Protein AF-A0A7J0E8I8-F1 (afdb_monomer)

Sequence (113 aa):
MMVDLSAFSDEKFDAKKWINAACEARHPEEAAEKHLVDLEMKLQMVSEEIAASLEEQSIAALLRVPRATRDVVRLRDDTLSLRSSVAAILLKLKKVIMQHLLVLMFGIYTILT

InterPro domains:
  IPR019335 Conserved oligomeric Golgi complex subunit 7 [PF10191] (4-96)
  IPR019335 Conserved oligomeric Golgi complex subunit 7 [PTHR21443] (3-96)

Secondary structure (DSSP, 8-state):
----GGGGG-TT--HHHHHHHHHHTS-TTS-HHHHHHHHHHHHHHHHHHHHHHHHHHHHHHHHHHHHHHHHHHHHHHHHHHHHHH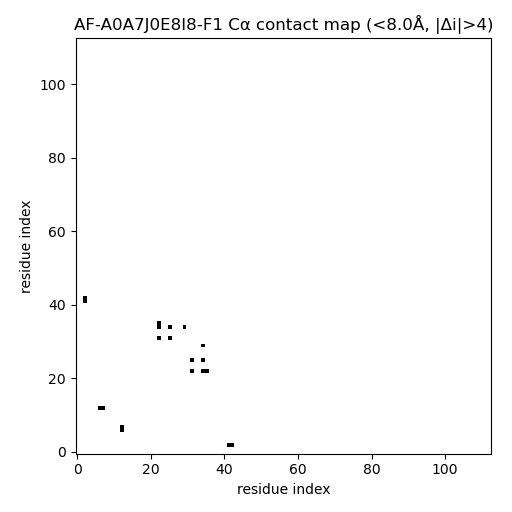HHHHHHHHHHHHHHHHHHHHHHHHHHH-

pLDDT: mean 89.64, std 8.85, range [48.38, 98.19]

Solvent-accessible surface area (backbone atoms only — not comparable to full-atom values): 6506 Å² total; per-residue (Å²): 131,82,81,74,63,69,58,77,72,42,96,80,60,52,66,67,62,51,52,50,52,58,60,66,72,48,61,92,89,56,57,67,66,60,55,50,53,54,47,50,54,50,51,50,54,49,52,52,50,52,52,51,52,50,51,53,51,49,56,50,44,68,58,46,51,62,51,53,53,50,52,52,54,50,53,50,52,52,50,52,52,49,52,52,52,52,51,52,51,53,52,51,51,52,50,54,52,52,53,51,51,50,54,53,52,54,53,52,52,65,75,76,107

Organism: NCBI:txid165716

Mean predicted aligned error: 10.36 Å

Structure (mmCIF, N/CA/C/O backbone):
data_AF-A0A7J0E8I8-F1
#
_entry.id   AF-A0A7J0E8I8-F1
#
loop_
_atom_site.group_PDB
_atom_site.id
_atom_site.type_symbol
_atom_site.label_atom_id
_atom_site.label_alt_id
_atom_site.label_comp_id
_atom_site.label_asym_id
_atom_site.label_entity_id
_atom_site.label_seq_id
_atom_site.pdbx_PDB_ins_code
_atom_site.Cartn_x
_atom_site.Cartn_y
_atom_site.Cartn_z
_atom_site.occupancy
_atom_site.B_iso_or_equiv
_atom_site.auth_seq_id
_atom_site.auth_comp_id
_atom_site.auth_asym_id
_atom_site.auth_atom_id
_atom_site.pdbx_PDB_model_num
ATOM 1 N N . MET A 1 1 ? -14.001 -14.587 22.084 1.00 48.38 1 MET A N 1
ATOM 2 C CA . MET A 1 1 ? -14.633 -14.080 20.848 1.00 48.38 1 MET A CA 1
ATOM 3 C C . MET A 1 1 ? -13.835 -12.885 20.355 1.00 48.38 1 MET A C 1
ATOM 5 O O . MET A 1 1 ? -13.604 -11.985 21.154 1.00 48.38 1 MET A O 1
ATOM 9 N N . MET A 1 2 ? -13.363 -12.910 19.104 1.00 53.34 2 MET A N 1
ATOM 10 C CA . MET A 1 2 ? -12.877 -11.701 18.422 1.00 53.34 2 MET A CA 1
ATOM 11 C C . MET A 1 2 ? -14.057 -10.743 18.262 1.00 53.34 2 MET A C 1
ATOM 13 O O . MET A 1 2 ? -15.156 -11.189 17.934 1.00 53.34 2 MET A O 1
ATOM 17 N N . VAL A 1 3 ? -13.839 -9.454 18.520 1.00 65.38 3 VAL A N 1
ATOM 18 C CA . VAL A 1 3 ? -14.822 -8.422 18.186 1.00 65.38 3 VAL A CA 1
ATOM 19 C C . VAL A 1 3 ? -14.912 -8.377 16.665 1.00 65.38 3 VAL A C 1
ATOM 21 O O . VAL A 1 3 ? -13.903 -8.168 15.995 1.00 65.38 3 VAL A O 1
ATOM 24 N N . ASP A 1 4 ? -16.100 -8.624 16.122 1.00 72.06 4 ASP A N 1
ATOM 25 C CA . ASP A 1 4 ? -16.330 -8.507 14.688 1.00 72.06 4 ASP A CA 1
ATOM 26 C C . ASP A 1 4 ? -16.352 -7.025 14.298 1.00 72.06 4 ASP A C 1
ATOM 28 O O . ASP A 1 4 ? -17.321 -6.305 14.550 1.00 72.06 4 ASP A O 1
ATOM 32 N N . LEU A 1 5 ? -15.242 -6.567 13.716 1.00 73.88 5 LEU A N 1
ATOM 33 C CA . LEU A 1 5 ? -15.065 -5.181 13.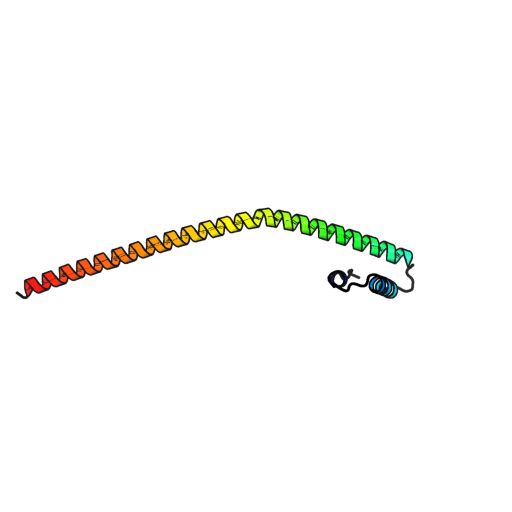292 1.00 73.88 5 LEU A CA 1
ATOM 34 C C . LEU A 1 5 ? -15.814 -4.860 11.991 1.00 73.88 5 LEU A C 1
ATOM 36 O O . LEU A 1 5 ? -15.975 -3.688 11.651 1.00 73.88 5 LEU A O 1
ATOM 40 N N . SER A 1 6 ? -16.307 -5.880 11.278 1.00 79.31 6 SER A N 1
ATOM 41 C CA . SER A 1 6 ? -17.044 -5.680 10.027 1.00 79.31 6 SER A CA 1
ATOM 42 C C . SER A 1 6 ? -18.354 -4.921 10.247 1.00 79.31 6 SER A C 1
ATOM 44 O O . SER A 1 6 ? -18.726 -4.092 9.418 1.00 79.31 6 SER A O 1
ATOM 46 N N . ALA A 1 7 ? -18.989 -5.105 11.410 1.00 79.69 7 ALA A N 1
ATOM 47 C CA . ALA A 1 7 ? -20.200 -4.388 11.794 1.00 79.69 7 ALA A CA 1
ATOM 48 C C . ALA A 1 7 ? -19.994 -2.863 11.856 1.00 79.69 7 ALA A C 1
ATOM 50 O O . ALA A 1 7 ? -20.888 -2.113 11.477 1.00 79.69 7 ALA A O 1
ATOM 51 N N . PHE A 1 8 ? -18.811 -2.395 12.271 1.00 82.88 8 PHE A N 1
ATOM 52 C CA . PHE A 1 8 ? -18.489 -0.962 12.352 1.00 82.88 8 PHE A CA 1
ATOM 53 C C . PHE A 1 8 ? -18.181 -0.332 10.989 1.00 82.88 8 PHE A C 1
ATOM 55 O O . PHE A 1 8 ? -18.069 0.887 10.890 1.00 82.88 8 PHE A O 1
ATOM 62 N N . SER A 1 9 ? -18.031 -1.149 9.943 1.00 82.62 9 SER A N 1
ATOM 63 C CA . SER A 1 9 ? -17.793 -0.678 8.575 1.00 82.62 9 SER A CA 1
ATOM 64 C C . SER A 1 9 ? -19.094 -0.434 7.795 1.00 82.62 9 SER A C 1
ATOM 66 O O . SER A 1 9 ? -19.040 0.041 6.663 1.00 82.62 9 SER A O 1
ATOM 68 N N . ASP A 1 10 ? -20.254 -0.771 8.369 1.00 88.00 10 ASP A N 1
ATOM 69 C CA . ASP A 1 10 ? -21.566 -0.571 7.747 1.00 88.00 10 ASP A CA 1
ATOM 70 C C . ASP A 1 10 ? -22.064 0.871 7.961 1.00 88.00 10 ASP A C 1
ATOM 72 O O . ASP A 1 10 ? -22.136 1.362 9.089 1.00 88.00 10 ASP A O 1
ATOM 76 N N . GLU A 1 11 ? -22.480 1.546 6.885 1.00 83.25 11 GLU A N 1
ATOM 77 C CA . GLU A 1 11 ? -23.091 2.884 6.943 1.00 83.25 11 GLU A CA 1
ATOM 78 C C . GLU A 1 11 ? -24.379 2.924 7.784 1.00 83.25 11 GLU A C 1
ATOM 80 O O . GLU A 1 11 ? -24.768 3.984 8.275 1.00 83.25 11 GLU A O 1
ATOM 85 N N . LYS A 1 12 ? -25.060 1.783 7.960 1.00 88.81 12 LYS A N 1
ATOM 86 C CA . LYS A 1 12 ? -26.302 1.657 8.742 1.00 88.81 12 LYS A CA 1
ATOM 87 C C . LYS A 1 12 ? -26.079 1.052 10.129 1.00 88.81 12 LYS A C 1
ATOM 89 O O . LYS A 1 12 ? -27.008 0.467 10.691 1.00 88.81 12 LYS A O 1
ATOM 94 N N . PHE A 1 13 ? -24.872 1.178 10.680 1.00 88.75 13 PHE A N 1
ATOM 95 C CA . PHE A 1 13 ? -24.536 0.629 11.989 1.00 88.75 13 PHE A CA 1
ATOM 96 C C . PHE A 1 13 ? -25.511 1.089 13.090 1.00 88.75 13 PHE A C 1
ATOM 98 O O . PHE A 1 13 ? -25.670 2.279 13.366 1.00 88.75 13 PHE A O 1
ATOM 105 N N . ASP A 1 14 ? -26.154 0.119 13.746 1.00 88.06 14 ASP A N 1
ATOM 106 C CA . ASP A 1 14 ? -27.065 0.339 14.870 1.00 88.06 14 ASP A CA 1
ATOM 107 C C . ASP A 1 14 ? -26.381 -0.094 16.171 1.00 88.06 14 ASP A C 1
ATOM 109 O O . ASP A 1 14 ? -26.369 -1.274 16.538 1.00 88.06 14 ASP A O 1
ATOM 113 N N . ALA A 1 15 ? -25.823 0.889 16.882 1.00 86.56 15 ALA A N 1
ATOM 114 C CA . ALA A 1 15 ? -25.098 0.668 18.129 1.00 86.56 15 ALA A CA 1
ATOM 115 C C . ALA A 1 15 ? -25.951 -0.045 19.191 1.00 86.56 15 ALA A C 1
ATOM 117 O O . ALA A 1 15 ? -25.445 -0.888 19.929 1.00 86.56 15 ALA A O 1
ATOM 118 N N . LYS A 1 16 ? -27.258 0.242 19.257 1.00 86.88 16 LYS A N 1
ATOM 119 C CA . LYS A 1 16 ? -28.148 -0.361 20.256 1.00 86.88 16 LYS A CA 1
ATOM 120 C C . LYS A 1 16 ? -28.376 -1.836 19.956 1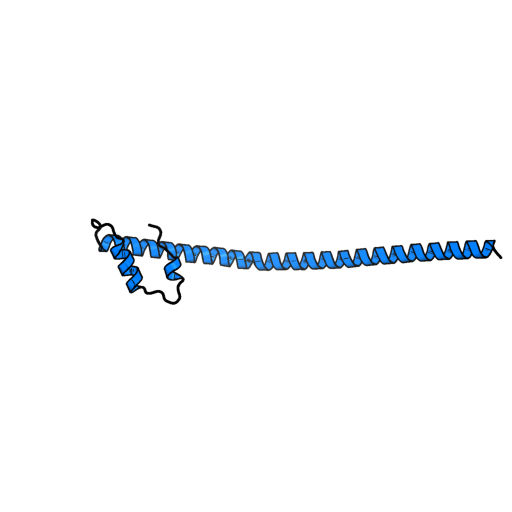.00 86.88 16 LYS A C 1
ATOM 122 O O . LYS A 1 16 ? -28.298 -2.660 20.864 1.00 86.88 16 LYS A O 1
ATOM 127 N N . LYS A 1 17 ? -28.643 -2.180 18.692 1.00 88.12 17 LYS A N 1
ATOM 128 C CA . LYS A 1 17 ? -28.774 -3.586 18.277 1.00 88.12 17 LYS A CA 1
ATOM 129 C C . LYS A 1 17 ? -27.480 -4.355 18.496 1.00 88.12 17 LYS A C 1
ATOM 131 O O . LYS A 1 17 ? -27.535 -5.481 18.976 1.00 88.12 17 LYS A O 1
ATOM 136 N N . TRP A 1 18 ? -26.341 -3.740 18.191 1.00 88.62 18 TRP A N 1
ATOM 137 C CA . TRP A 1 18 ? -25.037 -4.365 18.371 1.00 88.62 18 TRP A CA 1
ATOM 138 C C . TRP A 1 18 ? -24.724 -4.643 19.849 1.00 88.62 18 TRP A C 1
ATOM 140 O O . TRP A 1 18 ? -24.379 -5.771 20.193 1.00 88.62 18 TRP A O 1
ATOM 150 N N . ILE A 1 19 ? -24.934 -3.665 20.743 1.00 86.88 19 ILE A N 1
ATOM 151 C CA . ILE A 1 19 ? -24.743 -3.845 22.195 1.00 86.88 19 ILE A CA 1
ATOM 152 C C . ILE A 1 19 ? -25.694 -4.914 22.742 1.00 86.88 19 ILE A C 1
ATOM 154 O O . ILE A 1 19 ? -25.275 -5.772 23.516 1.00 86.88 19 ILE A O 1
ATOM 158 N N . ASN A 1 20 ? -26.965 -4.899 22.327 1.00 88.56 20 ASN A N 1
ATOM 159 C CA . ASN A 1 20 ? -27.937 -5.900 22.765 1.00 88.56 20 ASN A CA 1
ATOM 160 C C . ASN A 1 20 ? -27.524 -7.313 22.333 1.00 88.56 20 ASN A C 1
ATOM 162 O O . ASN A 1 20 ? -27.513 -8.216 23.164 1.00 88.56 20 ASN A O 1
ATOM 166 N N . ALA A 1 21 ? -27.096 -7.491 21.081 1.00 86.00 21 ALA A N 1
ATOM 167 C CA . ALA A 1 21 ? -26.587 -8.770 20.593 1.00 86.00 21 ALA A CA 1
ATOM 168 C C . ALA A 1 21 ? -25.320 -9.217 21.349 1.00 86.00 21 ALA A C 1
ATOM 170 O O . ALA A 1 21 ? -25.183 -10.390 21.695 1.00 86.00 21 ALA A O 1
ATOM 171 N N . ALA A 1 22 ? -24.414 -8.288 21.670 1.00 82.75 22 ALA A N 1
ATOM 172 C CA . ALA A 1 22 ? -23.214 -8.575 22.458 1.00 82.75 22 ALA A CA 1
ATOM 173 C C . ALA A 1 22 ? -23.536 -8.971 23.913 1.00 82.75 22 ALA A C 1
ATOM 175 O O . ALA A 1 22 ? -22.823 -9.787 24.502 1.00 82.75 22 ALA A O 1
ATOM 176 N N . CYS A 1 23 ? -24.611 -8.423 24.487 1.00 81.56 23 CYS A N 1
ATOM 177 C CA . CYS A 1 23 ? -25.141 -8.814 25.792 1.00 81.56 23 CYS A CA 1
ATOM 178 C C . CYS A 1 23 ? -25.831 -10.185 25.763 1.00 81.56 23 CYS A C 1
ATOM 180 O O . CYS A 1 23 ? -25.691 -10.942 26.722 1.00 81.56 23 CYS A O 1
ATOM 182 N N . GLU A 1 24 ? -26.557 -10.507 24.690 1.00 81.94 24 GLU A N 1
ATOM 183 C CA . GLU A 1 24 ? -27.227 -11.801 24.489 1.00 81.94 24 GLU A CA 1
ATOM 184 C C . GLU A 1 24 ? -26.233 -12.942 24.226 1.00 81.94 24 GLU A C 1
ATOM 186 O O . GLU A 1 24 ? -26.460 -14.069 24.655 1.00 81.94 24 GLU A O 1
ATOM 191 N N . ALA A 1 25 ? -25.100 -12.647 23.583 1.00 77.56 25 ALA A N 1
ATOM 192 C CA . ALA A 1 25 ? -24.018 -13.602 23.333 1.00 77.56 25 ALA A CA 1
ATOM 193 C C . ALA A 1 25 ? -23.156 -13.914 24.578 1.00 77.56 25 ALA A C 1
ATOM 195 O O . ALA A 1 25 ? -22.210 -14.704 24.494 1.00 77.56 25 ALA A O 1
ATOM 196 N N . ARG A 1 26 ? -23.444 -13.283 25.724 1.00 78.81 26 ARG A N 1
ATOM 197 C CA . ARG A 1 26 ? -22.730 -13.493 26.990 1.00 78.81 26 ARG A CA 1
ATOM 198 C C . ARG A 1 26 ? -23.030 -14.878 27.574 1.00 78.81 26 ARG A C 1
ATOM 200 O O . ARG A 1 26 ? -24.121 -15.418 27.406 1.00 78.81 26 ARG A O 1
ATOM 207 N N . HIS A 1 27 ? -22.081 -15.435 28.330 1.00 73.06 27 HIS A N 1
ATOM 208 C CA . HIS A 1 27 ? -22.340 -16.651 29.098 1.00 73.06 27 HIS A CA 1
ATOM 209 C C . HIS A 1 27 ? -23.372 -16.377 30.218 1.00 73.06 27 HIS A C 1
ATOM 211 O O . HIS A 1 27 ? -23.247 -15.367 30.915 1.00 73.06 27 HIS A O 1
ATOM 217 N N . PRO A 1 28 ? -24.360 -17.263 30.456 1.00 72.06 28 PRO A N 1
ATOM 218 C CA . PRO A 1 28 ? -25.423 -17.027 31.443 1.00 72.06 28 PRO A CA 1
ATOM 219 C C . PRO A 1 28 ? -24.942 -16.791 32.884 1.00 72.06 28 PRO A C 1
ATOM 221 O O . PRO A 1 28 ? -25.635 -16.137 33.658 1.00 72.06 28 PRO A O 1
ATOM 224 N N . GLU A 1 29 ? -23.763 -17.305 33.243 1.00 72.31 29 GLU A N 1
ATOM 225 C CA . GLU A 1 29 ? -23.163 -17.163 34.580 1.00 72.31 29 GLU A CA 1
ATOM 226 C C . GLU A 1 29 ? -22.310 -15.895 34.743 1.00 72.31 29 GLU A C 1
ATOM 228 O O . GLU A 1 29 ? -21.880 -15.564 35.847 1.00 72.31 29 GLU A O 1
ATOM 233 N N . GLU A 1 30 ? -22.045 -15.169 33.658 1.00 75.31 30 GLU A N 1
ATOM 234 C CA . GLU A 1 30 ? -21.192 -13.988 33.692 1.00 75.31 30 GLU A CA 1
ATOM 235 C C . GLU A 1 30 ? -22.008 -12.737 34.039 1.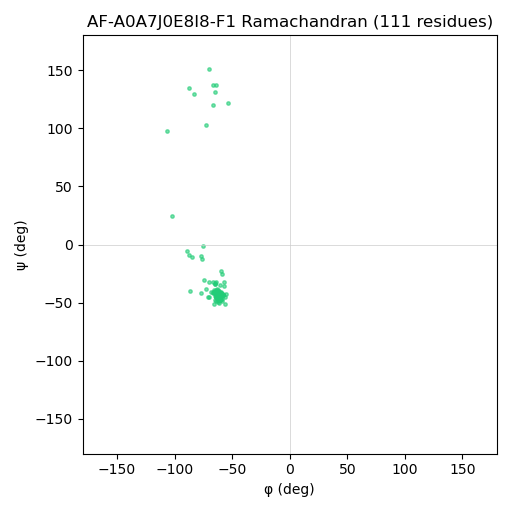00 75.31 30 GLU A C 1
ATOM 237 O O . GLU A 1 30 ? -23.095 -12.499 33.499 1.00 75.31 30 GLU A O 1
ATOM 242 N N . ALA A 1 31 ? -21.482 -11.916 34.949 1.00 80.75 31 ALA A N 1
ATOM 243 C CA . ALA A 1 31 ? -22.095 -10.643 35.302 1.00 80.75 31 ALA A CA 1
ATOM 244 C C . ALA A 1 31 ? -22.079 -9.695 34.093 1.00 80.75 31 ALA A C 1
ATOM 246 O O . ALA A 1 31 ? -21.040 -9.494 33.462 1.00 80.75 31 ALA A O 1
ATOM 247 N N . ALA A 1 32 ? -23.229 -9.085 33.793 1.00 79.50 32 ALA A N 1
ATOM 248 C CA . ALA A 1 32 ? -23.387 -8.184 32.650 1.00 79.50 32 ALA A CA 1
ATOM 249 C C . ALA A 1 32 ? -22.389 -7.030 32.659 1.00 79.50 32 ALA A C 1
ATOM 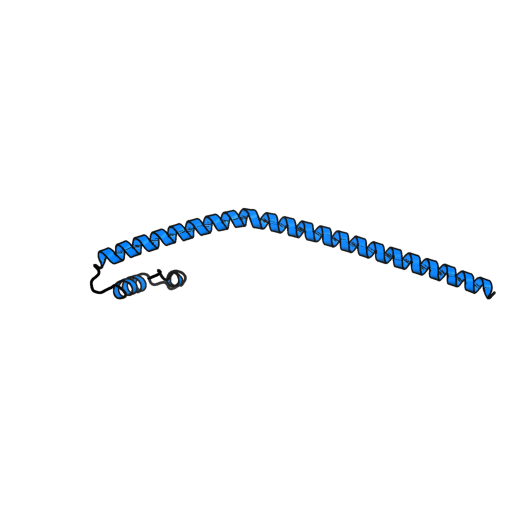251 O O . ALA A 1 32 ? -21.794 -6.714 31.636 1.00 79.50 32 ALA A O 1
ATOM 252 N N . GLU A 1 33 ? -22.193 -6.447 33.835 1.00 83.25 33 GLU A N 1
ATOM 253 C CA . GLU A 1 33 ? -21.290 -5.327 34.053 1.00 83.25 33 GLU A CA 1
ATOM 254 C C . GLU A 1 33 ? -19.839 -5.701 33.741 1.00 83.25 33 GLU A C 1
ATOM 256 O O . GLU A 1 33 ? -19.171 -4.990 32.999 1.00 83.25 33 GLU A O 1
ATOM 261 N N . LYS A 1 34 ? -19.379 -6.873 34.201 1.00 84.81 34 LYS A N 1
ATOM 262 C CA . LYS A 1 34 ? -18.016 -7.349 33.938 1.00 84.81 34 LYS A CA 1
ATOM 263 C C . LYS A 1 34 ? -17.765 -7.567 32.443 1.00 84.81 34 LYS A C 1
ATOM 265 O O . LYS A 1 34 ? -16.762 -7.099 31.920 1.00 84.81 34 LYS A O 1
ATOM 270 N N . HIS A 1 35 ? -18.696 -8.224 31.749 1.00 84.75 35 HIS A N 1
ATOM 271 C CA . HIS A 1 35 ? -18.584 -8.455 30.303 1.00 84.75 35 HIS A CA 1
ATOM 272 C C . HIS A 1 35 ? -18.584 -7.152 29.499 1.00 84.75 35 HIS A C 1
ATOM 274 O O . HIS A 1 35 ? -17.844 -7.032 28.527 1.00 84.75 35 HIS A O 1
ATOM 280 N N . LEU A 1 36 ? -19.390 -6.165 29.903 1.00 84.81 36 LEU A N 1
ATOM 281 C CA . LEU A 1 36 ? -19.435 -4.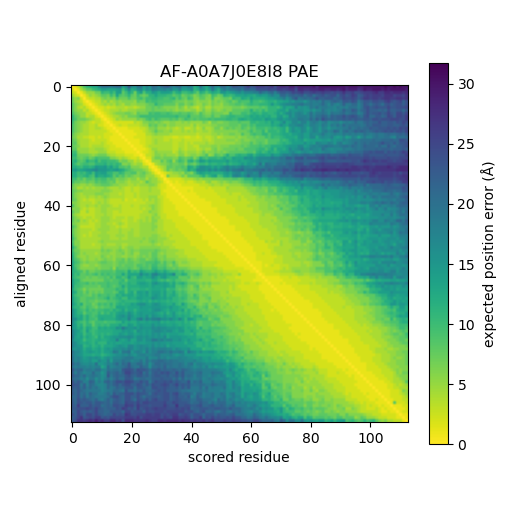859 29.244 1.00 84.81 36 LEU A CA 1
ATOM 282 C C . LEU A 1 36 ? -18.146 -4.057 29.452 1.00 84.81 36 LEU A C 1
ATOM 284 O O . LEU A 1 36 ? -17.656 -3.479 28.488 1.00 84.81 36 LEU A O 1
ATOM 288 N N . VAL A 1 37 ? -17.567 -4.081 30.655 1.00 88.62 37 VAL A N 1
ATOM 289 C CA . VAL A 1 37 ? -16.261 -3.457 30.935 1.00 88.62 37 VAL A CA 1
ATOM 290 C C . VAL A 1 37 ? -15.146 -4.133 30.129 1.00 88.62 37 VAL A C 1
ATOM 292 O O . VAL A 1 37 ? -14.325 -3.460 29.508 1.00 88.62 37 VAL A O 1
ATOM 295 N N . ASP A 1 38 ? -15.144 -5.467 30.057 1.00 87.75 38 ASP A N 1
ATOM 296 C CA . ASP A 1 38 ? -14.174 -6.212 29.246 1.00 87.75 38 ASP A CA 1
ATOM 297 C C . ASP A 1 38 ? -14.345 -5.930 27.742 1.00 87.75 38 ASP A C 1
ATOM 299 O O . ASP A 1 38 ? -13.367 -5.927 26.988 1.00 87.75 38 ASP A O 1
ATOM 303 N N . LEU A 1 39 ? -15.582 -5.716 27.279 1.00 87.50 39 LEU A N 1
ATOM 304 C CA . LEU A 1 39 ? -15.885 -5.348 25.896 1.00 87.50 39 LEU A CA 1
ATOM 305 C C . LEU A 1 39 ? -15.420 -3.924 25.578 1.00 87.50 39 LEU A C 1
ATOM 307 O O . LEU A 1 39 ? -14.787 -3.721 24.545 1.00 87.50 39 LEU A O 1
ATOM 311 N N . GLU A 1 40 ? -15.694 -2.967 26.463 1.00 89.38 40 GLU A N 1
ATOM 312 C CA . GLU A 1 40 ? -15.221 -1.585 26.361 1.00 89.38 40 GLU A CA 1
ATOM 313 C C . GLU A 1 40 ? -13.694 -1.539 26.263 1.00 89.38 40 GLU A C 1
ATOM 315 O O . GLU A 1 40 ? -13.152 -0.981 25.309 1.00 89.38 40 GLU A O 1
ATOM 320 N N . MET A 1 41 ? -12.998 -2.216 27.180 1.00 92.00 41 MET A N 1
ATOM 321 C CA . MET A 1 41 ? -11.537 -2.268 27.187 1.00 92.00 41 MET A CA 1
ATOM 322 C C . MET A 1 41 ? -10.982 -2.867 25.886 1.00 92.00 41 MET A C 1
ATOM 324 O O . MET A 1 41 ? -10.013 -2.354 25.327 1.00 92.00 41 MET A O 1
ATOM 328 N N . LYS A 1 42 ? -11.603 -3.930 25.357 1.00 89.56 42 LYS A N 1
ATOM 329 C CA . LYS A 1 42 ? -11.206 -4.521 24.066 1.00 89.56 42 LYS A CA 1
ATOM 330 C C . LYS A 1 42 ? -11.422 -3.561 22.904 1.00 89.56 42 LYS A C 1
ATOM 332 O O . LYS A 1 42 ? -10.537 -3.444 22.062 1.00 89.56 42 LYS A O 1
ATOM 337 N N . LEU A 1 43 ? -12.572 -2.889 22.850 1.00 90.88 43 LEU A N 1
ATOM 338 C CA . LEU A 1 43 ? -12.863 -1.904 21.807 1.00 90.88 43 LEU A CA 1
ATOM 339 C C . LEU A 1 43 ? -11.863 -0.749 21.845 1.00 90.88 43 LEU A C 1
ATOM 341 O O . LEU A 1 43 ? -11.382 -0.330 20.794 1.00 90.88 43 LEU A O 1
ATOM 345 N N . GLN A 1 44 ? -11.505 -0.283 23.041 1.00 92.56 44 GLN A N 1
ATOM 346 C CA . GLN A 1 44 ? -10.513 0.769 23.203 1.00 92.56 44 GLN A CA 1
ATOM 347 C C . GLN A 1 44 ? -9.128 0.329 22.714 1.00 92.56 44 GLN A C 1
ATOM 349 O O . GLN A 1 44 ? -8.534 1.025 21.894 1.00 92.56 44 GLN A O 1
ATOM 354 N N . MET A 1 45 ? -8.646 -0.848 23.129 1.00 92.88 45 MET A N 1
ATOM 355 C CA . MET A 1 45 ? -7.355 -1.376 22.662 1.00 92.88 45 MET A CA 1
ATOM 356 C C . MET A 1 45 ? -7.311 -1.526 21.138 1.00 92.88 45 MET A C 1
ATOM 358 O O . MET A 1 45 ? -6.334 -1.134 20.508 1.00 92.88 45 MET A O 1
ATOM 362 N N . VAL A 1 46 ? -8.382 -2.048 20.533 1.00 91.25 46 VAL A N 1
ATOM 363 C CA . VAL A 1 46 ? -8.473 -2.185 19.073 1.00 91.25 46 VAL A CA 1
ATOM 364 C C . VAL A 1 46 ? -8.478 -0.817 18.389 1.00 91.25 46 VAL A C 1
ATOM 366 O O . VAL A 1 46 ? -7.823 -0.644 17.365 1.00 91.25 46 VAL A O 1
ATOM 369 N N . SER A 1 47 ? -9.179 0.174 18.945 1.00 91.00 47 SER A N 1
ATOM 370 C CA . SER A 1 47 ? -9.169 1.538 18.408 1.00 91.00 47 SER A CA 1
ATOM 371 C C . SER A 1 47 ? -7.769 2.153 18.441 1.00 91.00 47 SER A C 1
ATOM 373 O O . SER A 1 47 ? -7.364 2.806 17.479 1.00 91.00 47 SER A O 1
ATOM 375 N N . GLU A 1 48 ? -7.028 1.954 19.531 1.00 94.81 48 GLU A N 1
ATOM 376 C CA . GLU A 1 48 ? -5.650 2.431 19.675 1.00 94.81 48 GLU A CA 1
ATOM 377 C C . GLU A 1 48 ? -4.703 1.714 18.701 1.00 94.81 48 GLU A C 1
ATOM 379 O O . GLU A 1 48 ? -3.883 2.362 18.050 1.00 94.81 48 GLU A O 1
ATOM 384 N N . GLU A 1 49 ? -4.859 0.400 18.527 1.00 93.56 49 GLU A N 1
ATOM 385 C CA . GLU A 1 49 ? -4.083 -0.397 17.572 1.00 93.56 49 GLU A CA 1
ATOM 386 C C . GLU A 1 49 ? -4.342 0.032 16.120 1.00 93.56 49 GLU A C 1
ATOM 388 O O . GLU A 1 49 ? -3.396 0.222 15.353 1.00 93.56 49 GLU A O 1
ATOM 393 N N . ILE A 1 50 ? -5.609 0.247 15.743 1.00 92.94 50 ILE A N 1
ATOM 394 C CA . ILE A 1 50 ? -5.976 0.745 14.410 1.00 92.94 50 ILE A CA 1
ATOM 395 C C . ILE A 1 50 ? -5.356 2.122 14.173 1.00 92.94 50 ILE A C 1
ATOM 397 O O . ILE A 1 50 ? -4.769 2.348 13.115 1.00 92.94 50 ILE A O 1
ATOM 401 N N . ALA A 1 51 ? -5.451 3.033 15.145 1.00 93.94 51 ALA A N 1
ATOM 402 C CA . ALA A 1 51 ? -4.874 4.368 15.026 1.00 93.94 51 ALA A CA 1
ATOM 403 C C . ALA A 1 51 ? -3.345 4.318 14.868 1.00 93.94 51 ALA A C 1
ATOM 405 O O . ALA A 1 51 ? -2.799 4.966 13.975 1.00 93.94 51 ALA A O 1
ATOM 406 N N . ALA A 1 52 ? -2.660 3.511 15.683 1.00 95.62 52 ALA A N 1
ATOM 407 C CA . ALA A 1 52 ? -1.211 3.344 15.611 1.00 95.62 52 ALA A CA 1
ATOM 408 C C . ALA A 1 52 ? -0.765 2.719 14.280 1.00 95.62 52 ALA A C 1
ATOM 410 O O . ALA A 1 52 ? 0.165 3.218 13.645 1.00 95.62 52 ALA A O 1
ATOM 411 N N . SER A 1 53 ? -1.451 1.665 13.824 1.00 94.88 53 SER A N 1
ATOM 412 C CA . SER A 1 53 ? -1.146 1.008 12.550 1.00 94.88 53 SER A CA 1
ATOM 413 C C . SER A 1 53 ? -1.385 1.938 11.363 1.00 94.88 53 SER A C 1
ATOM 415 O O . SER A 1 53 ? -0.573 1.989 10.438 1.00 94.88 53 SER A O 1
ATOM 417 N N . LEU A 1 54 ? -2.473 2.713 11.394 1.00 95.69 54 LEU A N 1
ATOM 418 C CA . LEU A 1 54 ? -2.778 3.685 10.352 1.00 95.69 54 LEU A CA 1
ATOM 419 C C . LEU A 1 54 ? -1.709 4.779 10.280 1.00 95.69 54 LEU A C 1
ATOM 421 O O . LEU A 1 54 ? -1.260 5.110 9.183 1.00 95.69 54 LEU A O 1
ATOM 425 N N . GLU A 1 55 ? -1.270 5.307 11.422 1.00 96.00 55 GLU A N 1
ATOM 426 C CA . GLU A 1 55 ? -0.215 6.321 11.479 1.00 96.00 55 GLU A CA 1
ATOM 427 C C . GLU A 1 55 ? 1.118 5.770 10.953 1.00 96.00 55 GLU A C 1
ATOM 429 O O . GLU A 1 55 ? 1.752 6.383 10.091 1.00 96.00 55 GLU A O 1
ATOM 434 N N . GLU A 1 56 ? 1.516 4.568 11.383 1.00 95.38 56 GLU A N 1
ATOM 435 C CA . GLU A 1 56 ? 2.735 3.913 10.900 1.00 95.38 56 GLU A CA 1
ATOM 436 C C . GLU A 1 56 ? 2.695 3.696 9.378 1.00 95.38 56 GLU A C 1
ATOM 438 O O . GLU A 1 56 ? 3.649 4.029 8.662 1.00 95.38 56 GLU A O 1
ATOM 443 N N . GLN A 1 57 ? 1.580 3.174 8.858 1.00 95.38 57 GLN A N 1
ATOM 444 C CA . GLN A 1 57 ? 1.401 2.947 7.424 1.00 95.38 57 GLN A CA 1
ATOM 445 C C . GLN A 1 57 ? 1.365 4.256 6.635 1.00 95.38 57 GLN A C 1
ATOM 447 O O . GLN A 1 57 ? 1.951 4.328 5.552 1.00 95.38 57 GLN A O 1
ATOM 452 N N . SER A 1 58 ? 0.728 5.294 7.177 1.00 94.81 58 SER A N 1
ATOM 453 C CA . SER A 1 58 ? 0.666 6.627 6.579 1.00 94.81 58 SER A CA 1
ATOM 454 C C . SER A 1 58 ? 2.065 7.233 6.449 1.00 94.81 58 SER A C 1
ATOM 456 O O . SER A 1 58 ? 2.485 7.596 5.347 1.00 94.81 58 SER A O 1
ATOM 458 N N . ILE A 1 59 ? 2.852 7.234 7.530 1.00 94.75 59 ILE A N 1
ATOM 459 C CA . ILE A 1 59 ? 4.243 7.713 7.524 1.00 94.75 59 ILE A CA 1
ATOM 460 C C . ILE A 1 59 ? 5.090 6.900 6.536 1.00 94.75 59 ILE A C 1
ATOM 462 O O . ILE A 1 59 ? 5.854 7.459 5.739 1.00 94.75 59 ILE A O 1
ATOM 466 N N . ALA A 1 60 ? 4.944 5.574 6.540 1.00 93.94 60 ALA A N 1
ATOM 467 C CA . ALA A 1 60 ? 5.658 4.709 5.613 1.00 93.94 60 ALA A CA 1
ATOM 468 C C . ALA A 1 60 ? 5.292 5.014 4.150 1.00 93.94 60 ALA A C 1
ATOM 470 O O . ALA A 1 60 ? 6.182 5.068 3.294 1.00 93.94 60 ALA A O 1
ATOM 471 N N . ALA A 1 61 ? 4.013 5.247 3.850 1.00 94.12 61 ALA A N 1
ATOM 472 C CA . ALA A 1 61 ? 3.541 5.610 2.519 1.00 94.12 61 ALA A CA 1
ATOM 473 C C . ALA A 1 61 ? 4.080 6.979 2.079 1.00 94.12 61 ALA A C 1
ATOM 475 O O . ALA A 1 61 ? 4.605 7.092 0.967 1.00 94.12 61 ALA A O 1
ATOM 476 N N . LEU A 1 62 ? 4.055 7.983 2.964 1.00 94.38 62 LEU A N 1
ATOM 477 C CA . LEU A 1 62 ? 4.598 9.322 2.708 1.00 94.38 62 LEU A CA 1
ATOM 478 C C . LEU A 1 62 ? 6.081 9.292 2.316 1.00 94.38 62 LEU A C 1
ATOM 480 O O . LEU A 1 62 ? 6.520 10.097 1.497 1.00 94.38 62 LEU A O 1
ATOM 484 N N . LEU A 1 63 ? 6.857 8.344 2.847 1.00 91.44 63 LEU A N 1
ATOM 485 C CA . LEU A 1 63 ? 8.268 8.180 2.493 1.00 91.44 63 LEU A CA 1
ATOM 486 C C . LEU A 1 63 ? 8.484 7.298 1.256 1.00 91.44 63 LEU A C 1
ATOM 488 O O . LEU A 1 63 ? 9.367 7.587 0.442 1.00 91.44 63 LEU A O 1
ATOM 492 N N . ARG A 1 64 ? 7.724 6.206 1.114 1.00 93.69 64 ARG A N 1
ATOM 493 C CA . ARG A 1 64 ? 7.920 5.207 0.048 1.00 93.69 64 ARG A CA 1
ATOM 494 C C . ARG A 1 64 ? 7.383 5.677 -1.299 1.00 93.69 64 ARG A C 1
ATOM 496 O O . ARG A 1 64 ? 8.067 5.488 -2.304 1.00 93.69 64 ARG A O 1
ATOM 503 N N . VAL A 1 65 ? 6.212 6.313 -1.334 1.00 94.69 65 VAL A N 1
ATOM 504 C CA . VAL A 1 65 ? 5.552 6.710 -2.589 1.00 94.69 65 VAL A CA 1
ATOM 505 C C . VAL A 1 65 ? 6.401 7.704 -3.392 1.00 94.69 65 VAL A C 1
ATOM 507 O O . VAL A 1 65 ? 6.659 7.434 -4.565 1.00 94.69 65 VAL A O 1
ATOM 510 N N . PRO A 1 66 ? 6.939 8.800 -2.818 1.00 92.75 66 PRO A N 1
ATOM 511 C CA . PRO A 1 66 ? 7.760 9.734 -3.590 1.00 92.75 66 PRO A CA 1
ATOM 512 C C . PRO A 1 66 ? 9.063 9.113 -4.104 1.00 92.75 66 PRO A C 1
ATOM 514 O O . PRO A 1 66 ? 9.523 9.457 -5.193 1.00 92.75 66 PRO A O 1
ATOM 517 N N . ARG A 1 67 ? 9.660 8.189 -3.335 1.00 92.69 67 ARG A N 1
ATOM 518 C CA . ARG A 1 67 ? 10.868 7.456 -3.746 1.00 92.69 67 ARG A CA 1
ATOM 519 C C . ARG A 1 67 ? 10.574 6.548 -4.936 1.00 92.69 67 ARG A C 1
ATOM 521 O O . ARG A 1 67 ? 11.230 6.685 -5.961 1.00 92.69 67 ARG A O 1
ATOM 528 N N . ALA A 1 68 ? 9.533 5.722 -4.839 1.00 95.25 68 ALA A N 1
ATOM 529 C CA . ALA A 1 68 ? 9.108 4.851 -5.931 1.00 95.25 68 ALA A CA 1
ATOM 530 C C . ALA A 1 68 ? 8.766 5.653 -7.198 1.00 95.25 68 ALA A C 1
ATOM 532 O O . ALA A 1 68 ? 9.207 5.306 -8.291 1.00 95.25 68 ALA A O 1
ATOM 533 N N . THR A 1 69 ? 8.057 6.778 -7.057 1.00 95.62 69 THR A N 1
ATOM 534 C CA . THR A 1 69 ? 7.755 7.678 -8.180 1.00 95.62 69 THR A CA 1
ATOM 535 C C . THR A 1 69 ? 9.028 8.202 -8.846 1.00 95.62 69 THR A C 1
ATOM 537 O O . THR A 1 69 ? 9.119 8.213 -10.074 1.00 95.62 69 THR A O 1
ATOM 540 N N . ARG A 1 70 ? 10.038 8.602 -8.063 1.00 96.00 70 ARG A N 1
ATOM 541 C CA . ARG A 1 70 ? 11.332 9.049 -8.598 1.00 96.00 70 ARG A CA 1
ATOM 542 C C . ARG A 1 70 ? 12.046 7.936 -9.363 1.00 96.00 70 ARG A C 1
ATOM 544 O O . ARG A 1 70 ? 12.569 8.192 -10.446 1.00 96.00 70 ARG A O 1
ATOM 551 N N . ASP A 1 71 ? 12.046 6.722 -8.827 1.00 96.38 71 ASP A N 1
ATOM 552 C CA . ASP A 1 71 ? 12.709 5.579 -9.454 1.00 96.38 71 ASP A CA 1
ATOM 553 C C . ASP A 1 71 ? 12.041 5.203 -10.782 1.00 96.38 71 ASP A C 1
ATOM 555 O O . ASP A 1 71 ? 12.728 4.975 -11.777 1.00 96.38 71 ASP A O 1
ATOM 559 N N . VAL A 1 72 ? 10.705 5.237 -10.839 1.00 97.31 72 VAL A N 1
ATOM 560 C CA . VAL A 1 72 ? 9.935 5.021 -12.076 1.00 97.31 72 VAL A CA 1
ATOM 561 C C . VAL A 1 72 ? 10.251 6.090 -13.122 1.00 97.31 72 VAL A C 1
ATOM 563 O O . VAL A 1 72 ? 10.457 5.769 -14.293 1.00 97.31 72 VAL A O 1
ATOM 566 N N . VAL A 1 73 ? 10.323 7.360 -12.715 1.00 97.19 73 VAL A N 1
ATOM 567 C CA . VAL A 1 73 ? 10.700 8.471 -13.603 1.00 97.19 73 VAL A CA 1
ATOM 568 C C . VAL A 1 73 ? 12.104 8.262 -14.171 1.00 97.19 73 VAL A C 1
ATOM 570 O O . VAL A 1 73 ? 12.290 8.367 -15.382 1.00 97.19 73 VAL A O 1
ATOM 573 N N . ARG A 1 74 ? 13.072 7.895 -13.323 1.00 96.75 74 ARG A N 1
ATOM 574 C CA . ARG A 1 74 ? 14.449 7.626 -13.753 1.00 96.75 74 ARG A CA 1
ATOM 575 C C . ARG A 1 74 ? 14.515 6.449 -14.727 1.00 96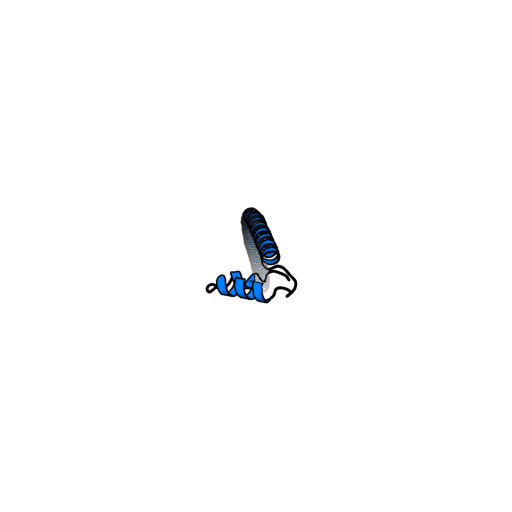.75 74 ARG A C 1
ATOM 577 O O . ARG A 1 74 ? 15.141 6.553 -15.776 1.00 96.75 74 ARG A O 1
ATOM 584 N N . LEU A 1 75 ? 13.825 5.353 -14.412 1.00 97.38 75 LEU A N 1
ATOM 585 C CA . LEU A 1 75 ? 13.773 4.161 -15.258 1.00 97.38 75 LEU A CA 1
ATOM 586 C C . LEU A 1 75 ? 13.153 4.456 -16.629 1.00 97.38 75 LEU A C 1
ATOM 588 O O . LEU A 1 75 ? 13.627 3.959 -17.655 1.00 97.38 75 LEU A O 1
ATOM 592 N N . ARG A 1 76 ? 12.103 5.282 -16.665 1.00 97.50 76 ARG A N 1
ATOM 593 C CA . ARG A 1 76 ? 11.503 5.754 -17.914 1.00 97.50 76 ARG A CA 1
ATOM 594 C C . ARG A 1 76 ? 12.534 6.505 -18.754 1.00 97.50 76 ARG A C 1
ATOM 596 O O . ARG A 1 76 ? 12.656 6.212 -19.941 1.00 97.50 76 ARG A O 1
ATOM 603 N N . ASP A 1 77 ? 13.269 7.440 -18.164 1.00 97.75 77 ASP A N 1
ATOM 604 C CA . ASP A 1 77 ? 14.246 8.254 -18.893 1.00 97.75 77 ASP A CA 1
ATOM 605 C C . ASP A 1 77 ? 15.409 7.404 -19.433 1.00 97.75 77 ASP A C 1
ATOM 607 O O . ASP A 1 77 ? 15.765 7.530 -20.609 1.00 97.75 77 ASP A O 1
ATOM 611 N N . ASP A 1 78 ? 15.909 6.453 -18.638 1.00 97.50 78 ASP A N 1
ATOM 612 C CA . ASP A 1 78 ? 16.908 5.466 -19.071 1.00 97.50 78 ASP A CA 1
ATOM 613 C C . ASP A 1 78 ? 16.391 4.642 -20.269 1.00 97.50 78 ASP A C 1
ATOM 615 O O . ASP A 1 78 ? 17.091 4.456 -21.268 1.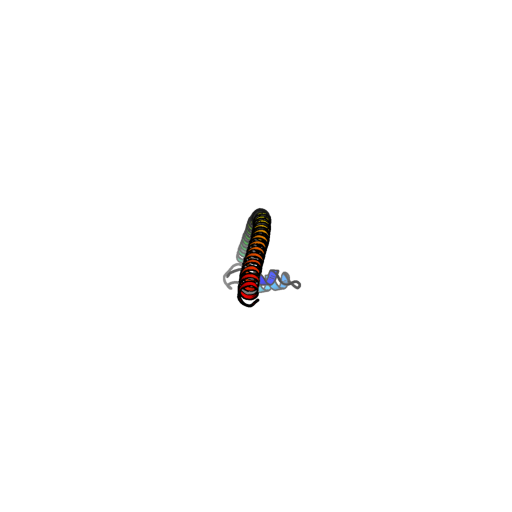00 97.50 78 ASP A O 1
ATOM 619 N N . THR A 1 79 ? 15.127 4.210 -20.219 1.00 97.88 79 THR A N 1
ATOM 620 C CA . THR A 1 79 ? 14.482 3.446 -21.301 1.00 97.88 79 THR A CA 1
ATOM 621 C C . THR A 1 79 ? 14.328 4.278 -22.578 1.00 97.88 79 THR A C 1
ATOM 623 O O . THR A 1 79 ? 14.560 3.784 -23.685 1.00 97.88 79 THR A O 1
ATOM 626 N N . LEU A 1 80 ? 13.956 5.555 -22.453 1.00 98.19 80 LEU A N 1
ATOM 627 C CA . LEU A 1 80 ? 13.847 6.476 -23.588 1.00 98.19 80 LEU A CA 1
ATOM 628 C C . LEU A 1 80 ? 15.213 6.719 -24.243 1.00 98.19 80 LEU A C 1
ATOM 630 O O . LEU A 1 80 ? 15.317 6.692 -25.474 1.00 98.19 80 LEU A O 1
ATOM 634 N N . SER A 1 81 ? 16.253 6.908 -23.429 1.00 97.81 81 SER A N 1
ATOM 635 C CA . SER A 1 81 ? 17.636 7.058 -23.888 1.00 97.81 81 SER A CA 1
ATOM 636 C C . SER A 1 81 ? 18.128 5.808 -24.623 1.00 97.81 81 SER A C 1
ATOM 638 O O . SER A 1 81 ? 18.668 5.894 -25.734 1.00 97.81 81 SER A O 1
ATOM 640 N N . LEU A 1 82 ? 17.851 4.626 -24.066 1.00 97.81 82 LEU A N 1
ATOM 641 C CA . LEU A 1 82 ? 18.178 3.348 -24.691 1.00 97.81 82 LEU A CA 1
ATOM 642 C C . LEU A 1 82 ? 17.475 3.189 -26.043 1.00 97.81 82 LEU A C 1
ATOM 644 O O . LEU A 1 82 ? 18.122 2.871 -27.042 1.00 97.81 82 LEU A O 1
ATOM 648 N N . ARG A 1 83 ? 16.169 3.473 -26.107 1.00 97.94 83 ARG A N 1
ATOM 649 C CA . ARG A 1 83 ? 15.396 3.423 -27.356 1.00 97.94 83 ARG A CA 1
ATOM 650 C C . ARG A 1 83 ? 16.000 4.328 -28.431 1.00 97.94 83 ARG A C 1
ATOM 652 O O . ARG A 1 83 ? 16.132 3.906 -29.578 1.00 97.94 83 ARG A O 1
ATOM 659 N N . SER A 1 84 ? 16.377 5.554 -28.064 1.00 97.75 84 SER A N 1
ATOM 660 C CA . SER A 1 84 ? 17.029 6.501 -28.977 1.00 97.75 84 SER A CA 1
ATOM 661 C C . SER A 1 84 ? 18.368 5.962 -29.491 1.00 97.75 84 SER A C 1
ATOM 663 O O . SER A 1 84 ? 18.627 5.963 -30.696 1.00 97.75 84 SER A O 1
ATOM 665 N N . SER A 1 85 ? 19.183 5.408 -28.591 1.00 97.75 85 SER A N 1
ATOM 666 C CA . SER A 1 85 ? 20.485 4.824 -28.926 1.00 97.75 85 SER A CA 1
ATOM 667 C C . SER A 1 85 ? 20.353 3.652 -29.902 1.00 97.75 85 SER A C 1
ATOM 669 O O . SER A 1 85 ? 21.061 3.597 -30.907 1.00 97.75 85 SER A O 1
ATOM 671 N N . VAL A 1 86 ? 19.394 2.752 -29.667 1.00 98.00 86 VAL A N 1
ATOM 672 C CA . VAL A 1 86 ? 19.103 1.626 -30.568 1.00 98.00 86 VAL A CA 1
ATOM 673 C C . VAL A 1 86 ? 18.631 2.121 -31.936 1.00 98.00 86 VAL A C 1
ATOM 675 O O . VAL A 1 86 ? 19.135 1.661 -32.961 1.00 98.00 86 VAL A O 1
ATOM 678 N N . ALA A 1 87 ? 17.717 3.094 -31.980 1.00 97.75 87 ALA A N 1
ATOM 679 C CA . ALA A 1 87 ? 17.249 3.672 -33.239 1.00 97.75 87 ALA A CA 1
ATOM 680 C C . ALA A 1 87 ? 18.399 4.305 -34.044 1.00 97.75 87 ALA A C 1
ATOM 682 O O . ALA A 1 87 ? 18.495 4.099 -35.257 1.00 97.75 87 ALA A O 1
ATOM 683 N N . ALA A 1 88 ? 19.310 5.015 -33.373 1.00 97.50 88 ALA A N 1
ATOM 684 C CA . ALA A 1 88 ? 20.492 5.598 -33.998 1.00 97.50 88 ALA A CA 1
ATOM 685 C C . ALA A 1 88 ? 21.443 4.526 -34.560 1.00 97.50 88 ALA A C 1
ATOM 687 O O . ALA A 1 88 ? 21.955 4.682 -35.672 1.00 97.50 88 ALA A O 1
ATOM 688 N N . ILE A 1 89 ? 21.657 3.424 -33.834 1.00 97.81 89 ILE A N 1
ATOM 689 C CA . ILE A 1 89 ? 22.465 2.288 -34.306 1.00 97.81 89 ILE A CA 1
ATOM 690 C C . ILE A 1 89 ? 21.832 1.662 -35.554 1.00 97.81 89 ILE A C 1
ATOM 692 O O . ILE A 1 89 ? 22.517 1.477 -36.560 1.00 97.81 89 ILE A O 1
ATOM 696 N N . LEU A 1 90 ? 20.522 1.399 -35.534 1.00 97.19 90 LEU A N 1
ATOM 697 C CA . LEU A 1 90 ? 19.803 0.839 -36.681 1.00 97.19 90 LEU A CA 1
ATOM 698 C C . LEU A 1 90 ? 19.888 1.745 -37.917 1.00 97.19 90 LEU A C 1
ATOM 700 O O . LEU A 1 90 ? 20.090 1.259 -39.030 1.00 97.19 90 LEU A O 1
ATOM 704 N N . LEU A 1 91 ? 19.780 3.063 -37.731 1.00 97.12 91 LEU A N 1
ATOM 705 C CA . LEU A 1 91 ? 19.963 4.048 -38.800 1.00 97.12 91 LEU A CA 1
ATOM 706 C C . LEU A 1 91 ? 21.373 4.000 -39.394 1.00 97.12 91 LEU A C 1
ATOM 708 O O . LEU A 1 91 ? 21.524 3.984 -40.618 1.00 97.12 91 LEU A O 1
ATOM 712 N N . LYS A 1 92 ? 22.405 3.933 -38.544 1.00 96.19 92 LYS A N 1
ATOM 713 C CA . LYS A 1 92 ? 23.797 3.800 -38.995 1.00 96.19 92 LYS A CA 1
ATOM 714 C C . LYS A 1 92 ? 24.002 2.514 -39.797 1.00 96.19 92 LYS A C 1
ATOM 716 O O . LYS A 1 92 ? 24.575 2.581 -40.880 1.00 96.19 92 LYS A O 1
ATOM 721 N N . LEU A 1 93 ? 23.483 1.379 -39.325 1.00 96.69 93 LEU A N 1
ATOM 722 C CA . LEU A 1 93 ? 23.573 0.097 -40.035 1.00 96.69 93 LEU A CA 1
ATOM 723 C C . LEU A 1 93 ? 22.912 0.161 -41.417 1.00 96.69 93 LEU A C 1
ATOM 725 O O . LEU A 1 93 ? 23.534 -0.216 -42.408 1.00 96.69 93 LEU A O 1
ATOM 729 N N . LYS A 1 94 ? 21.693 0.709 -41.511 1.00 95.88 94 LYS A N 1
ATOM 730 C CA . LYS A 1 94 ? 21.005 0.894 -42.800 1.00 95.88 94 LYS A CA 1
ATOM 731 C C . LYS A 1 94 ? 21.819 1.744 -43.771 1.00 95.88 94 LYS A C 1
ATOM 733 O O . LYS A 1 94 ? 21.920 1.396 -44.945 1.00 95.88 94 LYS A O 1
ATOM 738 N N . LYS A 1 95 ? 22.417 2.836 -43.285 1.00 95.81 95 LYS A N 1
ATOM 739 C CA . LYS A 1 95 ? 23.252 3.716 -44.110 1.00 95.81 95 LYS A CA 1
ATOM 740 C C . LYS A 1 95 ? 24.484 2.985 -44.644 1.00 95.81 95 LYS A C 1
ATOM 742 O O . LYS A 1 95 ? 24.761 3.081 -45.834 1.00 95.81 95 LYS A O 1
ATOM 747 N N . VAL A 1 96 ? 25.185 2.234 -43.792 1.00 97.00 96 VAL A N 1
ATOM 748 C CA . VAL A 1 96 ? 26.372 1.458 -44.194 1.00 97.00 96 VAL A CA 1
ATOM 749 C C . VAL A 1 96 ? 26.011 0.411 -45.250 1.00 97.00 96 VAL A C 1
ATOM 751 O O . VAL A 1 96 ? 26.683 0.332 -46.275 1.00 97.00 96 VAL A O 1
ATOM 754 N N . ILE A 1 97 ? 24.922 -0.338 -45.047 1.00 95.06 97 ILE A N 1
ATOM 755 C CA . ILE A 1 97 ? 24.458 -1.354 -46.004 1.00 95.06 97 ILE A CA 1
ATOM 756 C C . ILE A 1 97 ? 24.111 -0.713 -47.352 1.00 95.06 97 ILE A C 1
ATOM 758 O O . ILE A 1 97 ? 24.560 -1.190 -48.391 1.00 95.06 97 ILE A O 1
ATOM 762 N N . MET A 1 98 ? 23.353 0.387 -47.345 1.00 94.69 98 MET A N 1
ATOM 763 C CA . MET A 1 98 ? 22.962 1.083 -48.573 1.00 94.69 98 MET A CA 1
ATOM 764 C C . MET A 1 98 ? 24.178 1.637 -49.320 1.00 94.69 98 MET A C 1
ATOM 766 O O . MET A 1 98 ? 24.260 1.511 -50.539 1.00 94.69 98 MET A O 1
ATOM 770 N N . GLN A 1 99 ? 25.148 2.199 -48.596 1.00 93.38 99 GLN A N 1
ATOM 771 C CA . GLN A 1 99 ? 26.370 2.727 -49.191 1.00 93.38 99 GLN A CA 1
ATOM 772 C C . GLN A 1 99 ? 27.241 1.616 -49.791 1.00 93.38 99 GLN A C 1
ATOM 774 O O . GLN A 1 99 ? 27.746 1.777 -50.898 1.00 93.38 99 GLN A O 1
ATOM 779 N N . HIS A 1 100 ? 27.363 0.469 -49.118 1.00 94.44 100 HIS A N 1
ATOM 780 C CA . HIS A 1 100 ? 28.088 -0.684 -49.654 1.00 94.44 100 HIS A CA 1
ATOM 781 C C . HIS A 1 100 ? 27.396 -1.282 -50.889 1.00 94.44 100 HIS A C 1
ATOM 783 O O . HIS A 1 100 ? 28.057 -1.610 -51.873 1.00 94.44 100 HIS A O 1
ATOM 789 N N . LEU A 1 101 ? 26.063 -1.395 -50.868 1.00 94.75 101 LEU A N 1
ATOM 790 C CA . LEU A 1 101 ? 25.286 -1.871 -52.014 1.00 94.75 101 LEU A CA 1
ATOM 791 C C . LEU A 1 101 ? 25.465 -0.951 -53.229 1.00 94.75 101 LEU A C 1
ATOM 793 O O . LEU A 1 101 ? 25.647 -1.435 -54.342 1.00 94.75 101 LEU A O 1
ATOM 797 N N . LEU A 1 102 ? 25.471 0.367 -53.009 1.00 93.56 102 LEU A N 1
ATOM 798 C CA . LEU A 1 102 ? 25.712 1.355 -54.057 1.00 93.56 102 LEU A CA 1
ATOM 799 C C . LEU A 1 102 ? 27.101 1.169 -54.690 1.00 93.56 102 LEU A C 1
ATOM 801 O O . LEU A 1 102 ? 27.210 1.111 -55.911 1.00 93.56 102 LEU A O 1
ATOM 805 N N . VAL A 1 103 ? 28.150 1.020 -53.870 1.00 93.81 103 VAL A N 1
ATOM 806 C CA . VAL A 1 103 ? 29.526 0.786 -54.350 1.00 93.81 103 VAL A CA 1
ATOM 807 C C . V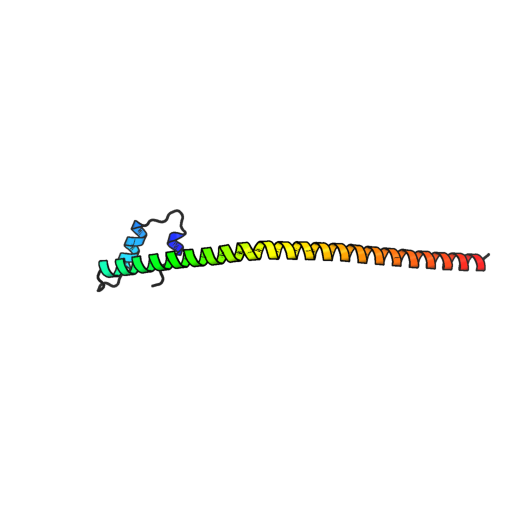AL A 1 103 ? 29.614 -0.496 -55.181 1.00 93.81 103 VAL A C 1
ATOM 809 O O . VAL A 1 103 ? 30.203 -0.479 -56.261 1.00 93.81 103 VAL A O 1
ATOM 812 N N . LEU A 1 104 ? 28.986 -1.586 -54.727 1.00 94.50 104 LEU A N 1
ATOM 813 C CA . LEU A 1 104 ? 28.919 -2.837 -55.490 1.00 94.50 104 LEU A CA 1
ATOM 814 C C . LEU A 1 104 ? 28.216 -2.647 -56.841 1.00 94.50 104 LEU A C 1
ATOM 816 O O . LEU A 1 104 ? 28.727 -3.105 -57.860 1.00 94.50 104 LEU A O 1
ATOM 820 N N . MET A 1 105 ? 27.079 -1.945 -56.868 1.00 93.12 105 MET A N 1
ATOM 821 C CA . MET A 1 105 ? 26.330 -1.689 -58.104 1.00 93.12 105 MET A CA 1
ATOM 822 C C . MET A 1 105 ? 27.141 -0.866 -59.117 1.00 93.12 105 MET A C 1
ATOM 824 O O . MET A 1 105 ? 27.185 -1.226 -60.292 1.00 93.12 105 MET A O 1
ATOM 828 N N . PHE A 1 106 ? 27.826 0.196 -58.675 1.00 93.44 106 PHE A N 1
ATOM 829 C CA . PHE A 1 106 ? 28.710 0.992 -59.540 1.00 93.44 106 PHE A CA 1
ATOM 830 C C . PHE A 1 106 ? 29.905 0.184 -60.062 1.00 93.44 106 PHE A C 1
ATOM 832 O O . PHE A 1 106 ? 30.274 0.320 -61.230 1.00 93.44 106 PHE A O 1
ATOM 839 N N . GLY A 1 107 ? 30.489 -0.676 -59.222 1.00 91.50 107 GLY A N 1
ATOM 840 C CA . GLY A 1 107 ? 31.570 -1.574 -59.627 1.00 91.50 107 GLY A CA 1
ATOM 841 C C . GLY A 1 107 ? 31.133 -2.533 -60.735 1.00 91.50 107 GLY A C 1
ATOM 842 O O . GLY A 1 107 ? 31.804 -2.637 -61.756 1.00 91.50 107 GLY A O 1
ATOM 843 N N . ILE A 1 108 ? 29.969 -3.171 -60.575 1.00 90.88 108 ILE A N 1
ATOM 844 C CA . ILE A 1 108 ? 29.397 -4.078 -61.583 1.00 90.88 108 ILE A CA 1
ATOM 845 C C . ILE A 1 108 ? 29.104 -3.330 -62.890 1.00 90.88 108 ILE A C 1
ATOM 847 O O . ILE A 1 108 ? 29.476 -3.807 -63.957 1.00 90.88 108 ILE A O 1
ATOM 851 N N . TYR A 1 109 ? 28.491 -2.146 -62.819 1.00 88.31 109 TYR A N 1
ATOM 852 C CA . TYR A 1 109 ? 28.181 -1.338 -64.004 1.00 88.31 109 TYR A CA 1
ATOM 853 C C . TYR A 1 109 ? 29.437 -0.962 -64.807 1.00 88.31 109 TYR A C 1
ATOM 855 O O . TYR A 1 109 ? 29.440 -1.062 -66.031 1.00 88.31 109 TYR A O 1
ATOM 863 N N . THR A 1 110 ? 30.518 -0.592 -64.112 1.00 88.25 110 THR A N 1
ATOM 864 C CA . THR A 1 110 ? 31.813 -0.266 -64.736 1.00 88.25 110 THR A CA 1
ATOM 865 C C . THR A 1 110 ? 32.449 -1.471 -65.432 1.00 88.25 110 THR A C 1
ATOM 867 O O . THR A 1 110 ? 33.123 -1.298 -66.434 1.00 88.25 110 THR A O 1
ATOM 870 N N . ILE A 1 111 ? 32.249 -2.691 -64.920 1.00 90.44 111 ILE A N 1
ATOM 871 C CA . ILE A 1 111 ? 32.771 -3.918 -65.546 1.00 90.44 111 ILE A CA 1
ATOM 872 C C . ILE A 1 111 ? 31.959 -4.302 -66.796 1.00 90.44 111 ILE A C 1
ATOM 874 O O . ILE A 1 111 ? 32.502 -4.915 -67.711 1.00 90.44 111 ILE A O 1
ATOM 878 N N . LEU A 1 112 ? 30.661 -3.983 -66.823 1.00 84.94 112 LEU A N 1
ATOM 879 C CA . LEU A 1 112 ? 29.757 -4.332 -67.925 1.00 84.94 112 LEU A CA 1
ATOM 880 C C . LEU A 1 112 ? 29.751 -3.335 -69.103 1.00 84.94 112 LEU A C 1
ATOM 882 O O . LEU A 1 112 ? 29.140 -3.659 -70.122 1.00 84.94 112 LEU A O 1
ATOM 886 N N . THR A 1 113 ? 30.365 -2.154 -68.971 1.00 79.44 113 THR A N 1
ATOM 887 C CA . THR A 1 113 ? 30.420 -1.103 -70.012 1.00 79.44 113 THR A CA 1
ATOM 888 C C . THR A 1 113 ? 31.796 -1.062 -70.661 1.00 79.44 113 THR A C 1
ATOM 890 O O . THR A 1 113 ? 31.853 -0.916 -71.901 1.00 79.44 113 THR A O 1
#

Radius of gyration: 36.76 Å; Cα contacts (8 Å, |Δi|>4): 10; chains: 1; bounding box: 62×27×105 Å

Foldseek 3Di:
DPDDCVLVVDPPRDPVVVLVVQQVPDDPPDDSVVSVVVVVVNVVVVVVVVVVVCVVVVVVCVVVVVVVVVVVVVVVVVVVVVVVVVVVVVVVVVVVVVVVVVVVVVVVVVVVD